Protein AF-A0AAE8HSK0-F1 (afdb_monomer_lite)

Sequence (130 aa):
MIAVRLNAAPEASVDQLAPTPEPRACLECGTLHTSANAEAEFCSDRCRMAFNNRRAKRGAELYDLFMALRHDRVTATRFKVWRLLNRLAAGFRAEDV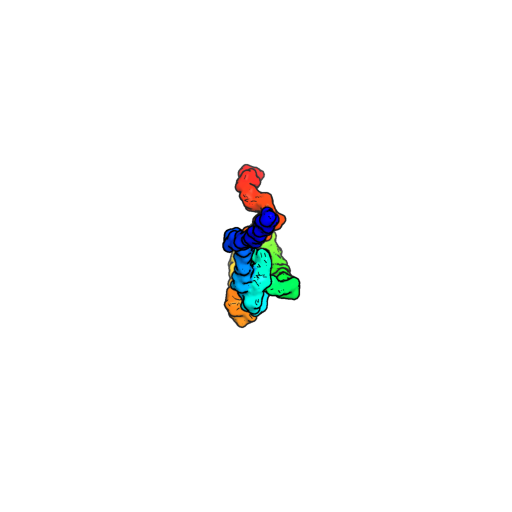AERAGRRSWRSPAAILARRPHLADERLIERGGR

Foldseek 3Di:
DDDDDDDDDDDDDPVPDDDFFDWDAALQAGDTDGDPPNPDNHRDPVSVVVLVVLCVVLVVVLVVLVCCVVPVVVVNVVVVSVVVNVVSVVVVQVCCVVPPVRRDSDDDVVVVCVVVVCVVDPVVVPPPDD

Radius of gyration: 25.62 Å; chains: 1; bounding box: 68×50×75 Å

pLDDT: mean 86.22, std 17.3, range [39.19, 98.38]

Organism: NCBI:txid418223

Secondary structure (DSSP, 8-state):
-----PPPPPPPPGGG-PPPPPPEE-TTT--EE--SSTT---SSHHHHHHHHHHHHHHHHHHHHHHHHHHH-HHHHHHTTHHHHHHHHHHHHHHHHHHHHTT---S--HHHHHTT-GGGG-GGGGGG---

Structure (mmCIF, N/CA/C/O backbone):
data_AF-A0AAE8HSK0-F1
#
_entry.id   AF-A0AAE8HSK0-F1
#
loop_
_atom_site.group_PDB
_atom_site.id
_atom_site.type_symbol
_atom_site.label_atom_id
_atom_site.label_alt_id
_atom_site.label_comp_id
_atom_site.label_asym_id
_atom_site.label_entity_id
_atom_site.label_seq_id
_atom_site.pdbx_PDB_ins_code
_atom_site.Cartn_x
_atom_site.Cartn_y
_atom_site.Cartn_z
_atom_site.occupancy
_atom_site.B_iso_or_equiv
_atom_site.auth_seq_id
_atom_site.auth_comp_id
_atom_site.auth_asym_id
_atom_site.auth_atom_id
_atom_site.pdbx_PDB_model_num
ATOM 1 N N . MET A 1 1 ? -49.764 36.537 51.300 1.00 39.19 1 MET A N 1
ATOM 2 C CA . MET A 1 1 ? -49.681 35.385 50.376 1.00 39.19 1 MET A CA 1
ATOM 3 C C . MET A 1 1 ? -48.467 35.593 49.483 1.00 39.19 1 MET A C 1
ATOM 5 O O . MET A 1 1 ? -48.461 36.562 48.739 1.00 39.19 1 MET A O 1
ATOM 9 N N . ILE A 1 2 ? -47.421 34.772 49.613 1.00 42.12 2 ILE A N 1
ATOM 10 C CA . ILE A 1 2 ? -46.202 34.861 48.790 1.00 42.12 2 ILE A CA 1
ATOM 11 C C . ILE A 1 2 ? -46.271 33.731 47.762 1.00 42.12 2 ILE A C 1
ATOM 13 O O . ILE A 1 2 ? -46.285 32.561 48.137 1.00 42.12 2 ILE A O 1
ATOM 17 N N . ALA A 1 3 ? -46.365 34.079 46.480 1.00 44.00 3 ALA A N 1
ATOM 18 C CA . ALA A 1 3 ? -46.350 33.112 45.391 1.00 44.00 3 ALA A CA 1
ATOM 19 C C . ALA A 1 3 ? -44.898 32.733 45.067 1.00 44.00 3 ALA A C 1
ATOM 21 O O . ALA A 1 3 ? -44.142 33.540 44.528 1.00 44.00 3 ALA A O 1
ATOM 22 N N . VAL A 1 4 ? -44.508 31.504 45.405 1.00 49.31 4 VAL A N 1
ATOM 23 C CA . VAL A 1 4 ? -43.223 30.920 45.005 1.00 49.31 4 VAL A CA 1
ATOM 24 C C . VAL A 1 4 ? -43.349 30.463 43.553 1.00 49.31 4 VAL A C 1
ATOM 26 O O . VAL A 1 4 ? -44.119 29.553 43.250 1.00 49.31 4 VAL A O 1
ATOM 29 N N . ARG A 1 5 ? -42.616 31.104 42.637 1.00 57.31 5 ARG A N 1
ATOM 30 C CA . ARG A 1 5 ? -42.471 30.617 41.259 1.00 57.31 5 ARG A CA 1
ATOM 31 C C . ARG A 1 5 ? -41.417 29.513 41.235 1.00 57.31 5 ARG A C 1
ATOM 33 O O . ARG A 1 5 ? -40.245 29.775 41.486 1.00 57.31 5 ARG A O 1
ATOM 40 N N . LEU A 1 6 ? -41.842 28.290 40.935 1.00 57.38 6 LEU A N 1
ATOM 41 C CA . LEU A 1 6 ? -40.951 27.182 40.601 1.00 57.38 6 LEU A CA 1
ATOM 42 C C . LEU A 1 6 ? -40.511 27.357 39.142 1.00 57.38 6 LEU A C 1
ATOM 44 O O . LEU A 1 6 ? -41.347 27.338 38.241 1.00 57.38 6 LEU A O 1
ATOM 48 N N . ASN A 1 7 ? -39.215 27.557 38.908 1.00 56.09 7 ASN A N 1
ATOM 49 C CA . ASN A 1 7 ? -38.661 27.541 37.556 1.00 56.09 7 ASN A CA 1
ATOM 50 C C . ASN A 1 7 ? -38.498 26.083 37.104 1.00 56.09 7 ASN A C 1
ATOM 52 O O . ASN A 1 7 ? -37.843 25.296 37.787 1.00 56.09 7 ASN A O 1
ATOM 56 N N . ALA A 1 8 ? -39.096 25.731 35.964 1.00 59.16 8 ALA A N 1
ATOM 57 C CA . ALA A 1 8 ? -38.890 24.444 35.307 1.00 59.16 8 ALA A CA 1
ATOM 58 C C . ALA A 1 8 ? -37.449 24.336 34.776 1.00 59.16 8 ALA A C 1
ATOM 60 O O . ALA A 1 8 ? -36.889 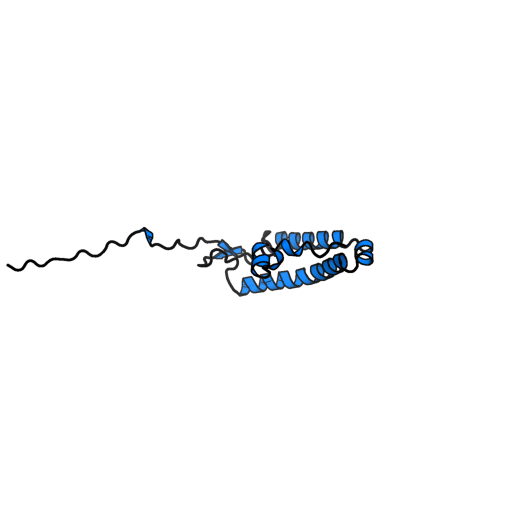25.315 34.276 1.00 59.16 8 ALA A O 1
ATOM 61 N N . ALA A 1 9 ? -36.847 23.151 34.903 1.00 59.06 9 ALA A N 1
ATOM 62 C CA . ALA A 1 9 ? -35.527 22.860 34.351 1.00 59.06 9 ALA A CA 1
ATOM 63 C C . ALA A 1 9 ? -35.570 22.894 32.809 1.00 59.06 9 ALA A C 1
ATOM 65 O O . ALA A 1 9 ? -36.570 22.464 32.232 1.00 59.06 9 ALA A O 1
ATOM 66 N N . PRO A 1 10 ? -34.517 23.384 32.129 1.00 56.22 10 PRO A N 1
ATOM 67 C CA . PRO A 1 10 ? -34.485 23.402 30.673 1.00 56.22 10 PRO A CA 1
ATOM 68 C C . PRO A 1 10 ? -34.421 21.969 30.126 1.00 56.22 10 PRO A C 1
ATOM 70 O O . PRO A 1 10 ? -33.520 21.202 30.468 1.00 56.22 10 PRO A O 1
ATOM 73 N N . GLU A 1 11 ? -35.382 21.617 29.273 1.00 53.34 11 GLU A N 1
ATOM 74 C CA . GLU A 1 11 ? -35.381 20.372 28.509 1.00 53.34 11 GLU A CA 1
ATOM 75 C C . GLU A 1 11 ? -34.211 20.398 27.513 1.00 53.34 11 GLU A C 1
ATOM 77 O O . GLU A 1 11 ? -34.109 21.289 26.668 1.00 53.34 11 GLU A O 1
ATOM 82 N N . ALA A 1 12 ? -33.285 19.447 27.641 1.00 53.75 12 ALA A N 1
ATOM 83 C CA . ALA A 1 12 ? -32.140 19.334 26.747 1.00 53.75 12 ALA A CA 1
ATOM 84 C C . ALA A 1 12 ? -32.618 18.970 25.330 1.00 53.75 12 ALA A C 1
ATOM 86 O O . ALA A 1 12 ? -33.229 17.921 25.124 1.00 53.75 12 ALA A O 1
ATOM 87 N N . SER A 1 13 ? -32.336 19.826 24.344 1.00 56.12 13 SER A N 1
ATOM 88 C CA . SER A 1 13 ? -32.677 19.573 22.944 1.00 56.12 13 SER A CA 1
ATOM 89 C C . SER A 1 13 ? -31.896 18.370 22.407 1.00 56.12 13 SER A C 1
ATOM 91 O O . SER A 1 13 ? -30.665 18.352 22.458 1.00 56.12 13 SER A O 1
ATOM 93 N N . VAL A 1 14 ? -32.610 17.406 21.823 1.00 57.81 14 VAL A N 1
ATOM 94 C CA . VAL A 1 14 ? -32.082 16.166 21.215 1.00 57.81 14 VAL A CA 1
ATOM 95 C C . VAL A 1 14 ? -31.059 16.426 20.086 1.00 57.81 14 VAL A C 1
ATOM 97 O O . VAL A 1 14 ? -30.301 15.537 19.715 1.00 57.81 14 VAL A O 1
ATOM 100 N N . ASP A 1 15 ? -30.981 17.666 19.599 1.00 56.50 15 ASP A N 1
ATOM 101 C CA . ASP A 1 15 ? -30.110 18.136 18.512 1.00 56.50 15 ASP A CA 1
ATOM 102 C C . ASP A 1 15 ? -28.615 18.280 18.887 1.00 56.50 15 ASP A C 1
ATOM 104 O O . ASP A 1 15 ? -27.791 18.653 18.056 1.00 56.50 15 ASP A O 1
ATOM 108 N N . GLN A 1 16 ? -28.237 17.999 20.142 1.00 58.31 16 GLN A N 1
ATOM 109 C CA . GLN A 1 16 ? -26.855 18.145 20.636 1.00 58.31 16 GLN A CA 1
ATOM 110 C C . GLN A 1 16 ? -26.109 16.821 20.866 1.00 58.31 16 GLN A C 1
ATOM 112 O O . GLN A 1 16 ? -24.970 16.837 21.343 1.00 58.31 16 GLN A O 1
ATOM 117 N N . LEU A 1 17 ? -26.695 15.66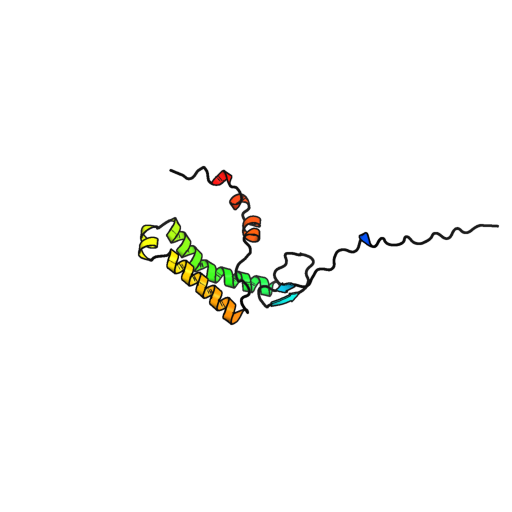4 20.537 1.00 60.16 17 LEU A N 1
ATOM 118 C CA . LEU A 1 17 ? -25.968 14.400 20.658 1.00 60.16 17 LEU A CA 1
ATOM 119 C C . LEU A 1 17 ? -24.970 14.265 19.502 1.00 60.16 17 LEU A C 1
ATOM 121 O O . LEU A 1 17 ? -25.344 13.967 18.368 1.00 60.16 17 LEU A O 1
ATOM 125 N N . ALA A 1 18 ? -23.685 14.475 19.794 1.00 67.56 18 ALA A N 1
ATOM 126 C CA . ALA A 1 18 ? -22.618 14.150 18.856 1.00 67.56 18 ALA A CA 1
ATOM 127 C C . ALA A 1 18 ? -22.789 12.694 18.371 1.00 67.56 18 ALA A C 1
ATOM 129 O O . ALA A 1 18 ? -23.016 11.807 19.203 1.00 67.56 18 ALA A O 1
ATOM 130 N N . PRO A 1 19 ? -22.697 12.427 17.054 1.00 72.06 19 PRO A N 1
ATOM 131 C CA . PRO A 1 19 ? -22.913 11.089 16.523 1.00 72.06 19 PRO A CA 1
ATOM 132 C C . PRO A 1 19 ? -21.932 10.108 17.167 1.00 72.06 19 PRO A C 1
ATOM 134 O O . PRO A 1 19 ? -20.725 10.360 17.234 1.00 72.06 19 PRO A O 1
ATOM 137 N N . THR A 1 20 ? -22.450 8.982 17.660 1.00 74.75 20 THR A N 1
ATOM 138 C CA . THR A 1 20 ? -21.607 7.928 18.225 1.00 74.75 20 THR A CA 1
ATOM 139 C C . THR A 1 20 ? -20.686 7.391 17.133 1.00 74.75 20 THR A C 1
ATOM 141 O O . THR A 1 20 ? -21.177 7.039 16.058 1.00 74.75 20 THR A O 1
ATOM 144 N N . PRO A 1 21 ? -19.367 7.305 17.369 1.00 83.56 21 PRO A N 1
ATOM 145 C CA . PRO A 1 21 ? -18.439 6.875 16.337 1.00 83.56 21 PRO A CA 1
ATOM 146 C C . PRO A 1 21 ? -18.726 5.429 15.924 1.00 83.56 21 PRO A C 1
ATOM 148 O O . PRO A 1 21 ? -18.651 4.514 16.745 1.00 83.56 21 PRO A O 1
ATOM 151 N N . GLU A 1 22 ? -19.011 5.227 14.637 1.00 87.62 22 GLU A N 1
ATOM 152 C CA . GLU A 1 22 ? -19.292 3.900 14.092 1.00 87.62 22 GLU A CA 1
ATOM 153 C C . GLU A 1 22 ? -18.058 2.978 14.178 1.00 87.62 22 GLU A C 1
ATOM 155 O O . GLU A 1 22 ? -16.926 3.432 13.916 1.00 87.62 22 GLU A O 1
ATOM 160 N N . PRO A 1 23 ? -18.246 1.686 14.529 1.00 91.69 23 PRO A N 1
ATOM 161 C CA . PRO A 1 23 ? -17.174 0.698 14.537 1.00 91.69 23 PRO A CA 1
ATOM 162 C C . PRO A 1 23 ? -16.592 0.478 13.139 1.00 91.69 23 PRO A C 1
ATOM 164 O O . PRO A 1 23 ? -17.320 0.370 12.157 1.00 91.69 23 PRO A O 1
ATOM 167 N N . ARG A 1 24 ? -15.268 0.327 13.051 1.00 93.00 24 ARG A N 1
ATOM 168 C CA . ARG A 1 24 ? -14.568 0.035 11.790 1.00 93.00 24 ARG A CA 1
ATOM 169 C C . ARG A 1 24 ? -13.446 -0.976 11.966 1.00 93.00 24 ARG A C 1
ATOM 171 O O . ARG A 1 24 ? -12.822 -1.065 13.025 1.00 93.00 24 ARG A O 1
ATOM 178 N N . ALA A 1 25 ? -13.168 -1.740 10.915 1.00 95.56 25 ALA A N 1
ATOM 179 C CA . ALA A 1 25 ? -12.112 -2.744 10.934 1.00 95.56 25 ALA A CA 1
ATOM 180 C C . ALA A 1 25 ? -10.726 -2.090 10.838 1.00 95.56 25 ALA A C 1
ATOM 182 O O . ALA A 1 25 ? -10.460 -1.285 9.947 1.00 95.56 25 ALA A O 1
ATOM 183 N N . CYS A 1 26 ? -9.821 -2.462 11.744 1.00 96.44 26 CYS A N 1
ATOM 184 C CA . CYS A 1 26 ? -8.422 -2.058 11.685 1.00 96.44 26 CYS A CA 1
ATOM 185 C C . CYS A 1 26 ? -7.768 -2.592 10.408 1.00 96.44 26 CYS A C 1
ATOM 187 O O . CYS A 1 26 ? -7.829 -3.786 10.110 1.00 96.44 26 CYS A O 1
ATOM 189 N N . LEU A 1 27 ? -7.069 -1.726 9.682 1.00 96.19 27 LEU A N 1
ATOM 190 C CA . LEU A 1 27 ? -6.474 -2.087 8.406 1.00 96.19 27 LEU A CA 1
ATOM 191 C C . LEU A 1 27 ? -5.319 -3.094 8.542 1.00 96.19 27 LEU A C 1
ATOM 193 O O . LEU A 1 27 ? -5.060 -3.867 7.620 1.00 96.19 27 LEU A O 1
ATOM 197 N N . GLU A 1 28 ? -4.636 -3.136 9.688 1.00 97.50 28 GLU A N 1
ATOM 198 C CA . GLU A 1 28 ? -3.576 -4.120 9.935 1.00 97.50 28 GLU A CA 1
ATOM 199 C C . GLU A 1 28 ? -4.153 -5.461 10.416 1.00 97.50 28 GLU A C 1
ATOM 201 O O . GLU A 1 28 ? -4.066 -6.463 9.697 1.00 97.50 28 GLU A O 1
ATOM 206 N N . CYS A 1 29 ? -4.777 -5.481 11.600 1.00 96.62 29 CYS A N 1
ATOM 207 C CA . CYS A 1 29 ? -5.204 -6.717 12.265 1.00 96.62 29 CYS A CA 1
ATOM 208 C C . CYS A 1 29 ? -6.636 -7.167 11.941 1.00 96.62 29 CYS A C 1
ATOM 210 O O . CYS A 1 29 ? -6.969 -8.320 12.184 1.00 96.62 29 CYS A O 1
ATOM 212 N N . GLY A 1 30 ? -7.486 -6.295 11.395 1.00 96.62 30 GLY A N 1
ATOM 213 C CA . GLY A 1 30 ? -8.891 -6.595 11.096 1.00 96.62 30 GLY A CA 1
ATOM 214 C C . GLY A 1 30 ? -9.863 -6.432 12.270 1.00 96.62 30 GLY A C 1
ATOM 215 O O . GLY A 1 30 ? -11.068 -6.447 12.047 1.00 96.62 30 GLY A O 1
ATOM 216 N N . THR A 1 31 ? -9.383 -6.232 13.501 1.00 96.56 31 THR A N 1
ATOM 217 C CA . THR A 1 31 ? -10.244 -6.055 14.683 1.00 96.56 31 THR A CA 1
ATOM 218 C C . THR A 1 31 ? -11.094 -4.788 14.575 1.00 96.56 31 THR A C 1
ATOM 220 O O . THR A 1 31 ? -10.595 -3.736 14.162 1.00 96.56 31 THR A O 1
ATOM 223 N N . LEU A 1 32 ? -12.368 -4.881 14.963 1.00 96.75 32 LEU A N 1
ATOM 224 C CA . LEU A 1 32 ? -13.255 -3.724 15.054 1.00 96.75 32 LEU A CA 1
ATOM 225 C C . LEU A 1 32 ? -12.800 -2.783 16.174 1.00 96.75 32 LEU A C 1
ATOM 227 O O . LEU A 1 32 ? -12.442 -3.223 17.264 1.00 96.75 32 LEU A O 1
ATOM 231 N N . HIS A 1 33 ? -12.815 -1.486 15.898 1.00 95.38 33 HIS A N 1
ATOM 232 C CA . HIS A 1 33 ? -12.511 -0.442 16.869 1.00 95.38 33 HIS A CA 1
ATOM 233 C C . HIS A 1 33 ? -13.347 0.804 16.594 1.00 95.38 33 HIS A C 1
ATOM 235 O O . HIS A 1 33 ? -13.811 1.018 15.472 1.00 95.38 33 HIS A O 1
ATOM 241 N N . THR A 1 34 ? -13.513 1.633 17.618 1.00 94.62 34 THR A N 1
ATOM 242 C CA . THR A 1 34 ? -14.143 2.950 17.524 1.00 94.62 34 THR A CA 1
ATOM 243 C C . THR A 1 34 ? -13.084 4.034 17.706 1.00 94.62 34 THR A C 1
ATOM 245 O O . THR A 1 34 ? -12.111 3.874 18.444 1.00 94.62 34 THR A O 1
ATOM 248 N N . SER A 1 35 ? -13.239 5.146 16.992 1.00 90.44 35 SER A N 1
ATOM 249 C CA . SER A 1 35 ? -12.398 6.330 17.157 1.00 90.44 35 SER A CA 1
ATOM 250 C C . SER A 1 35 ? -13.208 7.576 16.840 1.00 90.44 35 SER A C 1
ATOM 252 O O . SER A 1 35 ? -13.993 7.575 15.887 1.00 90.44 35 SER A O 1
ATOM 254 N N . ALA A 1 36 ? -12.972 8.637 17.616 1.00 89.06 36 ALA A N 1
ATOM 255 C CA . ALA A 1 36 ? -13.544 9.960 17.381 1.00 89.06 36 ALA A CA 1
ATOM 256 C C . ALA A 1 36 ? -13.116 10.551 16.026 1.00 89.06 36 ALA A C 1
ATOM 258 O O . ALA A 1 36 ? -13.840 11.346 15.440 1.00 89.06 36 ALA A O 1
ATOM 259 N N . ASN A 1 37 ? -11.958 10.141 15.497 1.00 87.06 37 ASN A N 1
ATOM 260 C CA . ASN A 1 37 ? -11.552 10.492 14.142 1.00 87.06 37 ASN A CA 1
ATOM 261 C C . ASN A 1 37 ? -12.195 9.514 13.153 1.00 87.06 37 ASN A C 1
ATOM 263 O O . ASN A 1 37 ? -11.817 8.344 13.146 1.00 87.06 37 ASN A O 1
ATOM 267 N N . ALA A 1 38 ? -13.123 9.976 12.313 1.00 84.00 38 ALA A N 1
ATOM 268 C CA . ALA A 1 38 ? -13.799 9.156 11.302 1.00 84.00 38 ALA A CA 1
ATOM 269 C C . ALA A 1 38 ? -12.823 8.467 10.325 1.00 84.00 38 ALA A C 1
ATOM 271 O O . ALA A 1 38 ? -13.048 7.327 9.930 1.00 84.00 38 ALA A O 1
ATOM 272 N N . GLU A 1 39 ? -11.682 9.098 10.042 1.00 84.44 39 GLU A N 1
ATOM 273 C CA . GLU A 1 39 ? -10.649 8.604 9.121 1.00 84.44 39 GLU A CA 1
ATOM 274 C C . GLU A 1 39 ? -9.638 7.651 9.789 1.00 84.44 39 GLU A C 1
ATOM 276 O O . GLU A 1 39 ? -8.610 7.302 9.201 1.00 84.44 39 GLU A O 1
ATOM 281 N N . ALA A 1 40 ? -9.860 7.245 11.046 1.00 90.75 40 ALA A N 1
ATOM 282 C CA . ALA A 1 40 ? -8.935 6.348 11.732 1.00 90.75 40 ALA A CA 1
ATOM 283 C C . ALA A 1 40 ? -8.907 4.958 11.070 1.00 90.75 40 ALA A C 1
ATOM 285 O O . ALA A 1 40 ? -9.895 4.231 11.064 1.00 90.75 40 ALA A O 1
ATOM 286 N N . GLU A 1 41 ? -7.742 4.566 10.554 1.00 94.69 41 GLU A N 1
ATOM 287 C CA . GLU A 1 41 ? -7.549 3.271 9.884 1.00 94.69 41 GLU A CA 1
ATOM 288 C C . GLU A 1 41 ? -7.030 2.165 10.825 1.00 94.69 41 GLU A C 1
ATOM 290 O O . GLU A 1 41 ? -6.976 0.998 10.435 1.00 94.69 41 GLU A O 1
ATOM 295 N N . PHE A 1 42 ? -6.594 2.502 12.044 1.00 96.62 42 PHE A N 1
ATOM 296 C CA . PHE A 1 42 ? -5.871 1.582 12.929 1.00 96.62 42 PHE A CA 1
ATOM 297 C C . PHE A 1 42 ? -6.377 1.655 14.366 1.00 96.62 42 PHE A C 1
ATOM 299 O O . PHE A 1 42 ? -6.492 2.739 14.929 1.00 96.62 42 PHE A O 1
ATOM 306 N N . CYS A 1 43 ? -6.543 0.490 14.996 1.00 96.44 43 CYS A N 1
ATOM 307 C CA . CYS A 1 43 ? -6.968 0.393 16.393 1.00 96.44 43 CYS A CA 1
ATOM 308 C C . CYS A 1 43 ? -5.885 0.793 17.407 1.00 96.44 43 CYS A C 1
ATOM 310 O O . CYS A 1 43 ? -6.187 0.984 18.579 1.00 96.44 43 CYS A O 1
ATOM 312 N N . SER A 1 44 ? -4.615 0.867 16.992 1.00 96.25 44 SER A N 1
ATOM 313 C CA . SER A 1 44 ? -3.497 1.226 17.866 1.00 96.25 44 SER A CA 1
ATOM 314 C C . SER A 1 44 ? -2.260 1.674 17.090 1.00 96.25 44 SER A C 1
ATOM 316 O O . SER A 1 44 ? -2.087 1.372 15.902 1.00 96.25 44 SER A O 1
ATOM 318 N N . ASP A 1 45 ? -1.347 2.332 17.801 1.00 97.44 45 ASP A N 1
ATOM 319 C CA . ASP A 1 45 ? -0.037 2.743 17.292 1.00 97.44 45 ASP A CA 1
ATOM 320 C C . ASP A 1 45 ? 0.790 1.558 16.795 1.00 97.44 45 ASP A C 1
ATOM 322 O O . ASP A 1 45 ? 1.406 1.634 15.731 1.00 97.44 45 ASP A O 1
ATOM 326 N N . ARG A 1 46 ? 0.716 0.421 17.494 1.00 98.19 46 ARG A N 1
ATOM 327 C CA . ARG A 1 46 ? 1.357 -0.831 17.075 1.00 98.19 46 ARG A CA 1
ATOM 328 C C . ARG A 1 46 ? 0.892 -1.266 15.683 1.00 98.19 46 ARG A C 1
ATOM 330 O O . ARG A 1 46 ? 1.726 -1.588 14.839 1.00 98.19 46 ARG A O 1
ATOM 337 N N . CYS A 1 47 ? -0.419 -1.256 15.428 1.00 97.94 47 CYS A N 1
ATOM 338 C CA . CYS A 1 47 ? -0.972 -1.617 14.119 1.00 97.94 47 CYS A CA 1
ATOM 339 C C . CYS A 1 47 ? -0.539 -0.628 13.031 1.00 97.94 47 CYS A C 1
ATOM 341 O O . CYS A 1 47 ? -0.114 -1.038 11.951 1.00 97.94 47 CYS A O 1
ATOM 343 N N . ARG A 1 48 ? -0.570 0.674 13.338 1.00 97.19 48 ARG A N 1
ATOM 344 C CA . ARG A 1 48 ? -0.108 1.727 12.423 1.00 97.19 48 ARG A CA 1
ATOM 345 C C . ARG A 1 48 ? 1.374 1.565 12.067 1.00 97.19 48 ARG A C 1
ATOM 347 O O . ARG A 1 48 ? 1.748 1.727 10.905 1.00 97.19 48 ARG A O 1
ATOM 354 N N . MET A 1 49 ? 2.223 1.246 13.044 1.00 98.12 49 MET A N 1
ATOM 355 C CA . MET A 1 49 ? 3.655 1.012 12.839 1.00 98.12 49 MET A CA 1
ATOM 356 C C . MET A 1 49 ? 3.920 -0.240 12.006 1.00 98.12 49 MET A C 1
ATOM 358 O O . MET A 1 49 ? 4.681 -0.164 11.045 1.00 98.12 49 MET A O 1
ATOM 362 N N . ALA A 1 50 ? 3.269 -1.365 12.318 1.00 98.12 50 ALA A N 1
ATOM 363 C CA . ALA A 1 50 ? 3.406 -2.601 11.546 1.00 98.12 50 ALA A CA 1
ATOM 364 C C . ALA A 1 50 ? 3.045 -2.384 10.066 1.00 98.12 50 ALA A C 1
ATOM 366 O O . ALA A 1 50 ? 3.834 -2.715 9.177 1.00 98.12 50 ALA A O 1
ATOM 367 N N . PHE A 1 51 ? 1.920 -1.711 9.810 1.00 97.69 51 PHE A N 1
ATOM 368 C CA . PHE A 1 51 ? 1.504 -1.318 8.468 1.00 97.69 51 PHE A CA 1
ATOM 369 C C . PHE A 1 51 ? 2.542 -0.426 7.769 1.00 97.69 51 PHE A C 1
ATOM 371 O O . PHE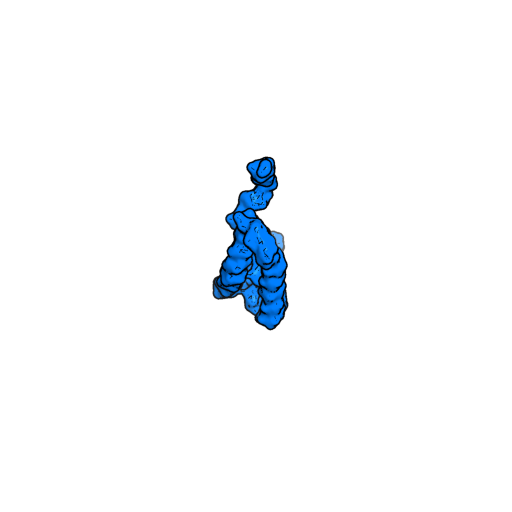 A 1 51 ? 2.929 -0.669 6.623 1.00 97.69 51 PHE A O 1
ATOM 378 N N . ASN A 1 52 ? 3.025 0.616 8.456 1.00 96.69 52 ASN A N 1
ATOM 379 C CA . ASN A 1 52 ? 4.013 1.537 7.894 1.00 96.69 52 ASN A CA 1
ATOM 380 C C . ASN A 1 52 ? 5.339 0.835 7.571 1.00 96.69 52 ASN A C 1
ATOM 382 O O . ASN A 1 52 ? 5.904 1.101 6.512 1.00 96.69 52 ASN A O 1
ATOM 386 N N . ASN A 1 53 ? 5.798 -0.079 8.427 1.00 97.38 53 ASN A N 1
ATOM 387 C CA . ASN A 1 53 ? 7.023 -0.851 8.225 1.00 97.38 53 ASN A CA 1
ATOM 388 C C . ASN A 1 53 ? 6.897 -1.806 7.035 1.00 97.38 53 ASN A C 1
ATOM 390 O O . ASN A 1 53 ? 7.807 -1.880 6.211 1.00 97.38 53 ASN A O 1
ATOM 394 N N . ARG A 1 54 ? 5.752 -2.489 6.895 1.00 96.81 54 ARG A N 1
ATOM 395 C CA . ARG A 1 54 ? 5.455 -3.327 5.721 1.00 96.81 54 ARG A CA 1
ATOM 396 C C . ARG A 1 54 ? 5.531 -2.506 4.437 1.00 96.81 54 ARG A C 1
ATOM 398 O O . ARG A 1 54 ? 6.207 -2.892 3.488 1.00 96.81 54 ARG A O 1
ATOM 405 N N . ARG A 1 55 ? 4.890 -1.336 4.433 1.00 96.31 55 ARG A N 1
ATOM 406 C CA . ARG A 1 55 ? 4.897 -0.419 3.289 1.00 96.31 55 ARG A CA 1
ATOM 407 C C . ARG A 1 55 ? 6.294 0.136 2.991 1.00 96.31 55 ARG A C 1
ATOM 409 O O . ARG A 1 55 ? 6.614 0.316 1.825 1.00 96.31 55 ARG A O 1
ATOM 416 N N . ALA A 1 56 ? 7.112 0.403 4.009 1.00 95.50 56 ALA A N 1
ATOM 417 C CA . ALA A 1 56 ? 8.486 0.869 3.827 1.00 95.50 56 ALA A CA 1
ATOM 418 C C . ALA A 1 56 ? 9.362 -0.202 3.160 1.00 95.50 56 ALA A C 1
ATOM 420 O O . ALA A 1 56 ? 10.027 0.098 2.176 1.00 95.50 56 ALA A O 1
ATOM 421 N N . LYS A 1 57 ? 9.287 -1.456 3.632 1.00 95.44 57 LYS A N 1
ATOM 422 C CA . LYS A 1 57 ? 10.018 -2.589 3.040 1.00 95.44 57 LYS A CA 1
ATOM 423 C C . LYS A 1 57 ? 9.626 -2.813 1.579 1.00 95.44 57 LYS A C 1
ATOM 425 O O . LYS A 1 57 ? 10.482 -2.792 0.707 1.00 95.44 57 LYS A O 1
ATOM 430 N N . ARG A 1 58 ? 8.321 -2.930 1.309 1.00 96.56 58 ARG A N 1
ATOM 431 C CA . ARG A 1 58 ? 7.779 -3.098 -0.052 1.00 96.56 58 ARG A CA 1
ATOM 432 C C . ARG A 1 58 ? 8.090 -1.902 -0.964 1.00 96.56 58 ARG A C 1
ATOM 434 O O . ARG A 1 58 ? 8.258 -2.051 -2.167 1.00 96.56 58 ARG A O 1
ATOM 441 N N . GLY A 1 59 ? 8.133 -0.700 -0.392 1.00 96.06 59 GLY A N 1
ATOM 442 C CA . GLY A 1 59 ? 8.348 0.543 -1.125 1.00 96.06 59 GLY A CA 1
ATOM 443 C C . GLY A 1 59 ? 9.781 0.756 -1.609 1.00 96.06 59 GLY A C 1
ATOM 444 O O . GLY A 1 59 ? 9.948 1.482 -2.581 1.00 96.06 59 GLY A O 1
ATOM 445 N N . ALA A 1 60 ? 10.783 0.140 -0.972 1.00 96.44 60 ALA A N 1
ATOM 446 C CA . ALA A 1 60 ? 12.186 0.308 -1.352 1.00 96.44 60 ALA A CA 1
ATOM 447 C C . ALA A 1 60 ? 12.441 -0.184 -2.787 1.00 96.44 60 ALA A C 1
ATOM 449 O O . ALA A 1 60 ? 12.858 0.586 -3.645 1.00 96.44 60 ALA A O 1
ATOM 450 N N . GLU A 1 61 ? 12.059 -1.427 -3.082 1.00 95.75 61 GLU A N 1
ATOM 451 C CA . GLU A 1 61 ? 12.231 -2.023 -4.414 1.00 95.75 61 GLU A CA 1
ATOM 452 C C . GLU A 1 61 ? 11.378 -1.318 -5.481 1.00 95.75 61 GLU A C 1
ATOM 454 O O . GLU A 1 61 ? 11.828 -1.087 -6.603 1.00 95.75 61 GLU A O 1
ATOM 459 N N . LEU A 1 62 ? 10.144 -0.925 -5.132 1.00 97.19 62 LEU A N 1
ATOM 460 C CA . LEU A 1 62 ? 9.281 -0.153 -6.030 1.00 97.19 62 LEU A CA 1
ATOM 461 C C . LEU A 1 62 ? 9.894 1.209 -6.374 1.00 97.19 62 LEU A C 1
ATOM 463 O O . LEU A 1 62 ? 9.782 1.647 -7.518 1.00 97.19 62 LEU A O 1
ATOM 467 N N . TYR A 1 63 ? 10.519 1.874 -5.400 1.00 97.25 63 TYR A N 1
ATOM 468 C CA . TYR A 1 63 ? 11.169 3.164 -5.601 1.00 97.25 63 TYR A CA 1
ATOM 469 C C . TYR A 1 63 ? 12.333 3.038 -6.581 1.00 97.25 63 TYR A C 1
ATOM 471 O O 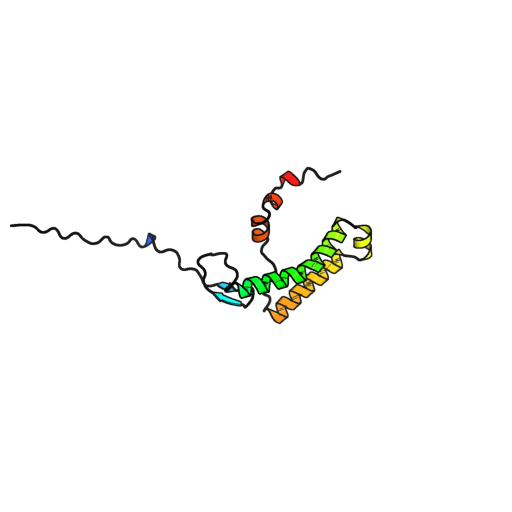. TYR A 1 63 ? 12.347 3.757 -7.577 1.00 97.25 63 TYR A O 1
ATOM 479 N N . ASP A 1 64 ? 13.238 2.081 -6.378 1.00 97.56 64 ASP A N 1
ATOM 480 C CA . ASP A 1 64 ? 14.406 1.900 -7.249 1.00 97.56 64 ASP A CA 1
ATOM 481 C C . ASP A 1 64 ? 13.997 1.589 -8.695 1.00 97.56 64 ASP A C 1
ATOM 483 O O . ASP A 1 64 ? 14.482 2.211 -9.645 1.00 97.56 64 ASP A O 1
ATOM 487 N N . LEU A 1 65 ? 13.026 0.688 -8.876 1.00 97.69 65 LEU A N 1
ATOM 488 C CA . LEU A 1 65 ? 12.477 0.364 -10.193 1.00 97.69 65 LEU A CA 1
ATOM 489 C C . LEU A 1 65 ? 11.777 1.572 -10.839 1.00 97.69 65 LEU A C 1
ATOM 491 O O . LEU A 1 65 ? 11.934 1.819 -12.038 1.00 97.69 65 LEU A O 1
ATOM 495 N N . PHE A 1 66 ? 11.014 2.352 -10.072 1.00 97.88 66 PHE A N 1
ATOM 496 C CA . PHE A 1 66 ? 10.343 3.541 -10.597 1.00 97.88 66 PHE A CA 1
ATOM 497 C C . PHE A 1 66 ? 11.338 4.647 -10.977 1.00 97.88 66 PHE A C 1
ATOM 499 O O . PHE A 1 66 ? 11.186 5.289 -12.019 1.00 97.88 66 PHE A O 1
ATOM 506 N N . MET A 1 67 ? 12.398 4.830 -10.189 1.00 98.25 67 MET A N 1
ATOM 507 C CA . MET A 1 67 ? 13.465 5.779 -10.497 1.00 98.25 67 MET A CA 1
ATOM 508 C C . MET A 1 67 ? 14.238 5.362 -11.749 1.00 98.25 67 MET A C 1
ATOM 510 O O . MET A 1 67 ? 14.483 6.207 -12.611 1.00 98.25 67 MET A O 1
ATOM 514 N N . ALA A 1 68 ? 14.523 4.066 -11.920 1.00 97.81 68 ALA A N 1
ATOM 515 C CA . ALA A 1 68 ? 15.097 3.547 -13.159 1.00 97.81 68 ALA A CA 1
ATOM 516 C C . ALA A 1 68 ? 14.188 3.836 -14.366 1.00 97.81 68 ALA A C 1
ATOM 518 O O . ALA A 1 68 ? 14.660 4.331 -15.384 1.00 97.81 68 ALA A O 1
ATOM 519 N N . LEU A 1 69 ? 12.869 3.626 -14.256 1.00 96.75 69 LEU A N 1
ATOM 520 C CA . LEU A 1 69 ? 11.932 3.980 -15.333 1.00 96.75 69 LEU A CA 1
ATOM 521 C C . LEU A 1 69 ? 11.987 5.456 -15.720 1.00 96.75 69 LEU A C 1
ATOM 523 O O . LEU A 1 69 ? 11.880 5.781 -16.905 1.00 96.75 69 LEU A O 1
ATOM 527 N N . ARG A 1 70 ? 12.106 6.348 -14.732 1.00 97.19 70 ARG A N 1
ATOM 528 C CA . ARG A 1 70 ? 12.037 7.789 -14.974 1.00 97.19 70 ARG A CA 1
ATOM 529 C C . ARG A 1 70 ? 13.352 8.375 -15.482 1.00 97.19 70 ARG A C 1
ATOM 531 O O . ARG A 1 70 ? 13.295 9.318 -16.275 1.00 97.19 70 ARG A O 1
ATOM 538 N N . HIS A 1 71 ? 14.484 7.831 -15.036 1.00 97.81 71 HIS A N 1
ATOM 539 C CA . HIS A 1 71 ? 15.803 8.448 -15.200 1.00 97.81 71 HIS A CA 1
ATOM 540 C C . HIS A 1 71 ? 16.837 7.580 -15.931 1.00 97.81 71 HIS A C 1
ATOM 542 O O . HIS A 1 71 ? 17.823 8.123 -16.415 1.00 97.81 71 HIS A O 1
ATOM 548 N N . ASP A 1 72 ? 16.606 6.276 -16.089 1.00 96.75 72 ASP A N 1
ATOM 549 C CA . ASP A 1 72 ? 17.465 5.367 -16.857 1.00 96.75 72 ASP A CA 1
ATOM 550 C C . ASP A 1 72 ? 16.620 4.503 -17.805 1.00 96.75 72 ASP A C 1
ATOM 552 O O . ASP A 1 72 ? 16.409 3.297 -17.635 1.00 96.75 72 ASP A O 1
ATOM 556 N N . ARG A 1 73 ? 16.091 5.158 -18.841 1.00 94.75 73 ARG A N 1
ATOM 557 C CA . ARG A 1 73 ? 15.151 4.533 -19.778 1.00 94.75 73 ARG A CA 1
ATOM 558 C C . ARG A 1 73 ? 15.771 3.374 -20.562 1.00 94.75 73 ARG A C 1
ATOM 560 O O . ARG A 1 73 ? 15.050 2.434 -20.909 1.00 94.75 73 ARG A O 1
ATOM 567 N N . VAL A 1 74 ? 17.075 3.429 -20.844 1.00 97.81 74 VAL A N 1
ATOM 568 C CA . VAL A 1 74 ? 17.794 2.375 -21.577 1.00 97.81 74 VAL A CA 1
ATOM 569 C C . VAL A 1 74 ? 17.823 1.102 -20.738 1.00 97.81 74 VAL A C 1
ATOM 571 O O . VAL A 1 74 ? 17.333 0.059 -21.188 1.00 97.81 74 VAL A O 1
ATOM 574 N N . THR A 1 75 ? 18.293 1.193 -19.492 1.00 96.75 75 THR A N 1
ATOM 575 C CA . THR A 1 75 ? 18.290 0.064 -18.555 1.00 96.75 75 THR A CA 1
ATOM 576 C C . THR A 1 75 ? 16.868 -0.408 -18.282 1.00 96.75 75 THR A C 1
ATOM 578 O O . THR A 1 75 ? 16.579 -1.602 -18.383 1.00 96.75 75 THR A O 1
ATOM 581 N N . ALA A 1 76 ? 15.937 0.513 -18.027 1.00 97.62 76 ALA A N 1
ATOM 582 C CA . ALA A 1 76 ? 14.567 0.148 -17.701 1.00 97.62 76 ALA A CA 1
ATOM 583 C C . ALA A 1 76 ? 13.863 -0.615 -18.835 1.00 97.62 76 ALA A C 1
ATOM 585 O O . ALA A 1 76 ? 13.096 -1.550 -18.583 1.00 97.62 76 ALA A O 1
ATOM 586 N N . THR A 1 77 ? 14.164 -0.264 -20.089 1.00 97.69 77 THR A N 1
ATOM 587 C CA . THR A 1 77 ? 13.660 -0.976 -21.270 1.00 97.69 77 THR A CA 1
ATOM 588 C C . THR A 1 77 ? 14.294 -2.359 -21.390 1.00 97.69 77 THR A C 1
ATOM 590 O O . THR A 1 77 ? 13.568 -3.346 -21.536 1.00 97.69 77 THR A O 1
ATOM 593 N N . ARG A 1 78 ? 15.624 -2.457 -21.250 1.00 98.25 78 ARG A N 1
ATOM 594 C CA . ARG A 1 78 ? 16.364 -3.730 -21.300 1.00 98.25 78 ARG A CA 1
ATOM 595 C C . ARG A 1 78 ? 15.836 -4.742 -20.281 1.00 98.25 78 ARG A C 1
ATOM 597 O O . ARG A 1 78 ? 15.611 -5.900 -20.628 1.00 98.25 78 ARG A O 1
ATOM 604 N N . PHE A 1 79 ? 15.585 -4.298 -19.052 1.00 98.12 79 PHE A N 1
ATOM 605 C CA . PHE A 1 79 ? 15.081 -5.145 -17.966 1.00 98.12 79 PHE A CA 1
ATOM 606 C C . PHE A 1 79 ? 13.555 -5.269 -17.922 1.00 98.12 79 PHE A C 1
ATOM 608 O O . PHE A 1 79 ? 13.022 -5.997 -17.086 1.00 98.12 79 PHE A O 1
ATOM 615 N N . LYS A 1 80 ? 12.828 -4.602 -18.830 1.00 98.06 80 LYS A N 1
ATOM 616 C CA . LYS A 1 80 ? 11.357 -4.596 -18.865 1.00 98.06 80 LYS A CA 1
ATOM 617 C C . LYS A 1 80 ? 10.766 -4.193 -17.507 1.00 98.06 80 LYS A C 1
ATOM 619 O O . LYS A 1 80 ? 9.835 -4.838 -17.023 1.00 98.06 80 LYS A O 1
ATOM 624 N N . VAL A 1 81 ? 11.288 -3.124 -16.904 1.00 98.19 81 VAL A N 1
ATOM 625 C CA . VAL A 1 81 ? 10.995 -2.730 -15.513 1.00 98.19 81 VAL A CA 1
ATOM 626 C C . VAL A 1 81 ? 9.502 -2.553 -15.235 1.00 98.19 81 VAL A C 1
ATOM 628 O O . VAL A 1 81 ? 9.033 -2.970 -14.182 1.00 98.19 81 VAL A O 1
ATOM 631 N N . TRP A 1 82 ? 8.714 -2.063 -16.195 1.00 97.31 82 TRP A N 1
ATOM 632 C CA . TRP A 1 82 ? 7.250 -2.034 -16.070 1.00 97.31 82 TRP A CA 1
ATOM 633 C C . TRP A 1 82 ? 6.639 -3.403 -15.731 1.00 97.31 82 TRP A C 1
ATOM 635 O O . TRP A 1 82 ? 5.739 -3.499 -14.900 1.00 97.31 82 TRP A O 1
ATOM 645 N N . ARG A 1 83 ? 7.133 -4.488 -16.344 1.00 98.25 83 ARG A N 1
ATOM 646 C CA . ARG A 1 83 ? 6.675 -5.853 -16.035 1.00 98.25 83 ARG A CA 1
ATOM 647 C C . ARG A 1 83 ? 7.130 -6.294 -14.646 1.00 98.25 83 ARG A C 1
ATOM 649 O O . ARG A 1 83 ? 6.379 -6.998 -13.980 1.00 98.25 83 ARG A O 1
ATOM 656 N N . LEU A 1 84 ? 8.328 -5.890 -14.220 1.00 98.25 84 LEU A N 1
ATOM 657 C CA . LEU A 1 84 ? 8.850 -6.195 -12.886 1.00 98.25 84 LEU A CA 1
ATOM 658 C C . LEU A 1 84 ? 8.017 -5.508 -11.798 1.00 98.25 84 LEU A C 1
ATOM 660 O O . LEU A 1 84 ? 7.556 -6.191 -10.891 1.00 98.25 84 LEU A O 1
ATOM 664 N N . LEU A 1 85 ? 7.723 -4.211 -11.946 1.00 98.00 85 LEU A N 1
ATOM 665 C CA . LEU A 1 85 ? 6.850 -3.463 -11.033 1.00 98.00 85 LEU A 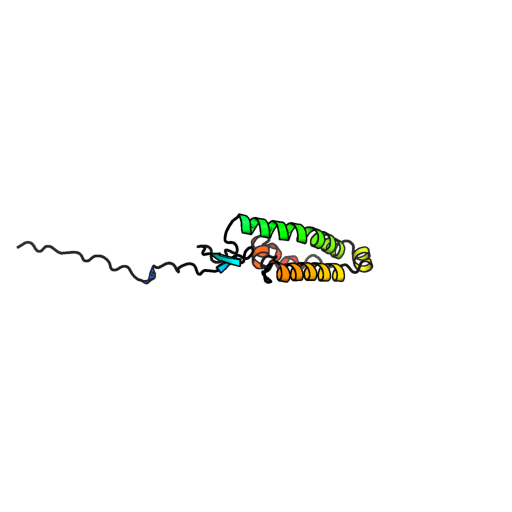CA 1
ATOM 666 C C . LEU A 1 85 ? 5.475 -4.119 -10.883 1.00 98.00 85 LEU A C 1
ATOM 668 O O . LEU A 1 85 ? 5.012 -4.336 -9.766 1.00 98.00 85 LEU A O 1
ATOM 672 N N . ASN A 1 86 ? 4.837 -4.474 -12.002 1.00 98.19 86 ASN A N 1
ATOM 673 C CA . ASN A 1 86 ? 3.517 -5.106 -11.975 1.00 98.19 86 ASN A CA 1
ATOM 674 C C . ASN A 1 86 ? 3.544 -6.479 -11.292 1.00 98.19 86 ASN A C 1
ATOM 676 O O . ASN A 1 86 ? 2.650 -6.792 -10.509 1.00 98.19 86 ASN A O 1
ATOM 680 N N . ARG A 1 87 ? 4.577 -7.292 -11.549 1.00 98.25 87 ARG A N 1
ATOM 681 C CA . ARG A 1 87 ? 4.751 -8.591 -10.880 1.00 98.25 87 ARG A CA 1
ATOM 682 C C . ARG A 1 87 ? 4.985 -8.430 -9.385 1.00 98.25 87 ARG A C 1
ATOM 684 O O . ARG A 1 87 ? 4.394 -9.170 -8.607 1.00 98.25 87 ARG A O 1
ATOM 691 N N . LEU A 1 88 ? 5.796 -7.452 -8.994 1.00 97.69 88 LEU A N 1
ATOM 692 C CA . LEU A 1 88 ? 6.083 -7.171 -7.595 1.00 97.69 88 LEU A CA 1
ATOM 693 C C . LEU A 1 88 ? 4.816 -6.725 -6.849 1.00 97.69 88 LEU A C 1
ATOM 695 O O . LEU A 1 88 ? 4.469 -7.289 -5.815 1.00 97.69 88 LEU A O 1
ATOM 699 N N . ALA A 1 89 ? 4.055 -5.789 -7.426 1.00 97.31 89 ALA A N 1
ATOM 700 C CA . ALA A 1 89 ? 2.778 -5.350 -6.868 1.00 97.31 89 ALA A CA 1
ATOM 701 C C . ALA A 1 89 ? 1.751 -6.495 -6.769 1.00 97.31 89 ALA A C 1
ATOM 703 O O . ALA A 1 89 ? 1.044 -6.604 -5.765 1.00 97.31 89 ALA A O 1
ATOM 704 N N . ALA A 1 90 ? 1.690 -7.372 -7.778 1.00 98.06 90 ALA A N 1
ATOM 705 C CA . ALA A 1 90 ? 0.841 -8.560 -7.747 1.00 98.06 90 ALA A CA 1
ATOM 706 C C . ALA A 1 90 ? 1.260 -9.541 -6.637 1.00 98.06 90 ALA A C 1
ATOM 708 O O . ALA A 1 90 ? 0.394 -10.048 -5.925 1.00 98.06 90 ALA A O 1
ATOM 709 N N . GLY A 1 91 ? 2.566 -9.751 -6.439 1.00 98.12 91 GLY A N 1
ATOM 710 C CA . GLY A 1 91 ? 3.109 -10.557 -5.341 1.00 98.12 91 GLY A CA 1
ATOM 711 C C . GLY A 1 91 ? 2.693 -10.019 -3.972 1.00 98.12 91 GLY A C 1
ATOM 712 O O . GLY A 1 91 ? 2.091 -10.741 -3.182 1.00 98.12 91 GLY A O 1
ATOM 713 N N . PHE A 1 92 ? 2.873 -8.717 -3.734 1.00 97.44 92 PHE A N 1
ATOM 714 C CA . PHE A 1 92 ? 2.437 -8.081 -2.485 1.00 97.44 92 PHE A CA 1
ATOM 715 C C . PHE A 1 92 ? 0.931 -8.207 -2.244 1.00 97.44 92 PHE A C 1
ATOM 717 O O . PHE A 1 92 ? 0.493 -8.376 -1.103 1.00 97.44 92 PHE A O 1
ATOM 724 N N . ARG A 1 93 ? 0.121 -8.138 -3.308 1.00 97.56 93 ARG A N 1
ATOM 725 C CA . ARG A 1 93 ? -1.323 -8.352 -3.201 1.00 97.56 93 ARG A CA 1
ATOM 726 C C . ARG A 1 93 ? -1.656 -9.803 -2.856 1.00 97.56 93 ARG A C 1
ATOM 728 O O . ARG A 1 93 ? -2.559 -10.019 -2.051 1.00 97.56 93 ARG A O 1
ATOM 735 N N . ALA A 1 94 ? -0.952 -10.772 -3.436 1.00 98.38 94 ALA A N 1
ATOM 736 C CA . ALA A 1 94 ? -1.126 -12.186 -3.117 1.00 98.38 94 ALA A CA 1
ATOM 737 C C . ALA A 1 94 ? -0.773 -12.478 -1.648 1.00 98.38 94 ALA A C 1
ATOM 739 O O . ALA A 1 94 ? -1.555 -13.129 -0.960 1.00 98.38 94 ALA A O 1
ATOM 740 N N . GLU A 1 95 ? 0.326 -11.910 -1.141 1.00 97.19 95 GLU A N 1
ATOM 741 C CA . GLU A 1 95 ? 0.690 -11.969 0.284 1.00 97.19 95 GLU A CA 1
ATOM 742 C C . GLU A 1 95 ? -0.416 -11.386 1.176 1.00 97.19 95 GLU A C 1
ATOM 744 O O . GLU A 1 95 ? -0.816 -11.999 2.160 1.00 97.19 95 GLU A O 1
ATOM 749 N N . ASP A 1 96 ? -0.969 -10.218 0.825 1.00 97.69 96 ASP A N 1
ATOM 750 C CA . ASP A 1 96 ? -2.069 -9.621 1.594 1.00 97.69 96 ASP A CA 1
ATOM 751 C C . ASP A 1 96 ? -3.331 -10.498 1.593 1.00 97.69 96 ASP A C 1
ATOM 753 O O . ASP A 1 96 ? -4.056 -10.546 2.589 1.00 97.69 96 ASP A O 1
ATOM 757 N N . VAL A 1 97 ? -3.627 -11.184 0.487 1.00 97.94 97 VAL A N 1
ATOM 758 C CA . VAL A 1 97 ? -4.745 -12.135 0.419 1.00 97.94 97 VAL A CA 1
ATOM 759 C C . VAL A 1 97 ? -4.488 -13.325 1.340 1.00 97.94 97 VAL A C 1
ATOM 761 O O . VAL A 1 97 ? -5.356 -13.640 2.152 1.00 97.94 97 VAL A O 1
ATOM 764 N N . ALA A 1 98 ? -3.299 -13.922 1.261 1.00 97.81 98 ALA A N 1
ATOM 765 C CA . ALA A 1 98 ? -2.932 -15.106 2.029 1.00 97.81 98 ALA A CA 1
ATOM 766 C C . ALA A 1 98 ? -2.835 -14.836 3.541 1.00 97.81 98 ALA A C 1
ATOM 768 O O . ALA A 1 98 ? -3.364 -15.598 4.344 1.00 97.81 98 ALA A O 1
ATOM 769 N N . GLU A 1 99 ? -2.191 -13.740 3.940 1.00 96.06 99 GLU A N 1
ATOM 770 C CA . GLU A 1 99 ? -1.844 -13.481 5.344 1.00 96.06 99 GLU A CA 1
ATOM 771 C C . GLU A 1 99 ? -2.814 -12.521 6.042 1.00 96.06 99 GLU A C 1
ATOM 773 O O . GLU A 1 99 ? -2.878 -12.461 7.271 1.00 96.06 99 GLU A O 1
ATOM 778 N N . ARG A 1 100 ? -3.537 -11.695 5.273 1.00 95.62 100 ARG A N 1
ATOM 779 C CA . ARG A 1 100 ? -4.287 -10.542 5.803 1.00 95.62 100 ARG A CA 1
ATOM 780 C C . ARG A 1 100 ? -5.724 -10.478 5.303 1.00 95.62 100 ARG A C 1
ATOM 782 O O . ARG A 1 100 ? -6.321 -9.402 5.332 1.00 95.62 100 ARG A O 1
ATOM 789 N N . ALA A 1 101 ? -6.289 -11.602 4.859 1.00 95.69 101 ALA A N 1
ATOM 790 C CA . ALA A 1 101 ? -7.658 -11.686 4.340 1.00 95.69 101 ALA A CA 1
ATOM 791 C C . ALA A 1 101 ? -7.961 -10.610 3.273 1.00 95.69 101 ALA A C 1
ATOM 793 O O . ALA A 1 101 ? -9.048 -10.039 3.222 1.00 95.69 101 ALA A O 1
ATOM 794 N N . GLY A 1 102 ? -6.959 -10.254 2.466 1.00 95.31 102 GLY A N 1
ATOM 795 C CA . GLY A 1 102 ? -7.090 -9.272 1.394 1.00 95.31 102 GLY A CA 1
ATOM 796 C C . GLY A 1 102 ? -7.166 -7.812 1.849 1.00 95.31 102 GLY A C 1
ATOM 797 O O . GLY A 1 102 ? -7.441 -6.944 1.012 1.00 95.31 102 GLY A O 1
ATOM 798 N N . ARG A 1 103 ? -6.898 -7.492 3.124 1.00 96.44 103 ARG A N 1
ATOM 799 C CA . ARG A 1 103 ? -6.803 -6.099 3.600 1.00 96.44 103 ARG A CA 1
ATOM 800 C C . ARG A 1 103 ? -5.685 -5.359 2.863 1.00 96.44 103 ARG A C 1
ATOM 802 O O . ARG A 1 103 ? -4.578 -5.876 2.726 1.00 96.44 103 ARG A O 1
ATOM 809 N N . ARG A 1 104 ? -5.946 -4.128 2.406 1.00 94.88 104 ARG A N 1
ATOM 810 C CA . ARG A 1 104 ? -4.939 -3.337 1.670 1.00 94.88 104 ARG A CA 1
ATOM 811 C C . ARG A 1 104 ? -3.677 -3.100 2.515 1.00 94.88 104 ARG A C 1
ATOM 813 O O . ARG A 1 104 ? -3.754 -2.935 3.733 1.00 94.88 104 ARG A O 1
ATOM 820 N N . SER A 1 105 ? -2.506 -3.062 1.881 1.00 95.06 105 SER A N 1
ATOM 821 C CA . SER A 1 105 ? -1.226 -2.670 2.510 1.00 95.06 105 SER A CA 1
ATOM 822 C C . SER A 1 105 ? -0.718 -1.293 2.071 1.00 95.06 105 SER A C 1
ATOM 824 O O . SER A 1 105 ? 0.452 -0.960 2.265 1.00 95.06 105 SER A O 1
ATOM 826 N N . TRP A 1 106 ? -1.557 -0.510 1.399 1.00 95.06 106 TRP A N 1
ATOM 827 C CA . TRP A 1 106 ? -1.226 0.814 0.884 1.00 95.06 106 TRP A CA 1
ATOM 828 C C . TRP A 1 106 ? -2.213 1.849 1.414 1.00 95.06 106 TRP A C 1
ATOM 830 O O . TRP A 1 106 ? -3.305 1.519 1.878 1.00 95.06 106 TRP A O 1
ATOM 840 N N . ARG A 1 107 ? -1.793 3.113 1.391 1.00 92.44 107 ARG A N 1
ATOM 841 C CA . ARG A 1 107 ? -2.631 4.235 1.820 1.00 92.44 107 ARG A CA 1
ATOM 842 C C . ARG A 1 107 ? -3.542 4.679 0.684 1.00 92.44 107 ARG A C 1
ATOM 844 O O . ARG A 1 107 ? -3.222 4.458 -0.483 1.00 92.44 107 ARG A O 1
ATOM 851 N N . SER A 1 108 ? -4.638 5.345 1.032 1.00 90.44 108 SER A N 1
ATOM 852 C CA . SER A 1 108 ? -5.441 6.055 0.041 1.00 90.44 108 SER A CA 1
ATOM 853 C C . SER A 1 108 ? -4.611 7.156 -0.646 1.00 90.44 108 SER A C 1
ATOM 855 O O . SER A 1 108 ? -3.716 7.738 -0.016 1.00 90.44 108 SER A O 1
ATOM 857 N N . PRO A 1 109 ? -4.909 7.490 -1.914 1.00 90.94 109 PRO A N 1
ATOM 858 C CA . PRO A 1 109 ? -4.320 8.653 -2.575 1.00 90.94 109 PRO A CA 1
ATOM 859 C C . PRO A 1 109 ? -4.557 9.960 -1.804 1.00 90.94 109 PRO A C 1
ATOM 861 O O . PRO A 1 109 ? -3.639 10.768 -1.688 1.00 90.94 109 PRO A O 1
ATOM 864 N N . ALA A 1 110 ? -5.728 10.127 -1.177 1.00 89.88 110 ALA A N 1
ATOM 865 C CA . ALA A 1 110 ? -6.046 11.293 -0.348 1.00 89.88 110 ALA A CA 1
ATOM 866 C C . ALA A 1 110 ? -5.018 11.516 0.778 1.00 89.88 110 ALA A C 1
ATOM 868 O O . ALA A 1 110 ? -4.543 12.630 0.977 1.00 89.88 110 ALA A O 1
ATOM 869 N N . ALA A 1 111 ? -4.567 10.449 1.450 1.00 89.62 111 ALA A N 1
ATOM 870 C CA . ALA A 1 111 ? -3.528 10.546 2.478 1.00 89.62 111 ALA A CA 1
ATOM 871 C C . ALA A 1 111 ? -2.137 10.921 1.920 1.00 89.62 111 ALA A C 1
ATOM 873 O O . ALA A 1 111 ? -1.245 11.341 2.665 1.00 89.62 111 ALA A O 1
ATOM 874 N N . ILE A 1 112 ? -1.894 10.725 0.621 1.00 91.12 112 ILE A N 1
ATOM 875 C CA . ILE A 1 112 ? -0.677 11.195 -0.052 1.00 91.12 112 ILE A CA 1
ATOM 876 C C . ILE A 1 112 ? -0.816 12.684 -0.364 1.00 91.12 112 ILE A C 1
ATOM 878 O O . ILE A 1 112 ? 0.071 13.443 0.019 1.00 91.12 112 ILE A O 1
ATOM 882 N N . LEU A 1 113 ? -1.937 13.097 -0.960 1.00 92.31 113 LEU A N 1
ATOM 883 C CA . LEU A 1 113 ? -2.213 14.496 -1.296 1.00 92.31 113 LEU A CA 1
ATOM 884 C C . LEU A 1 113 ? -2.228 15.391 -0.053 1.00 92.31 113 LEU A C 1
ATOM 886 O O . LEU A 1 113 ? -1.587 16.433 -0.052 1.00 92.31 113 LEU A O 1
ATOM 890 N N . ALA A 1 114 ? -2.821 14.935 1.053 1.00 90.12 114 ALA A N 1
ATOM 891 C CA . ALA A 1 114 ? -2.794 15.664 2.322 1.00 90.12 114 ALA A CA 1
ATOM 892 C C . ALA A 1 114 ? -1.363 15.934 2.836 1.00 90.12 114 ALA A C 1
ATOM 894 O O . ALA A 1 114 ? -1.102 16.963 3.449 1.00 90.12 114 ALA A O 1
ATOM 895 N N . ARG A 1 115 ? -0.409 15.026 2.573 1.00 91.56 115 ARG A N 1
ATOM 896 C CA . ARG A 1 115 ? 1.006 15.186 2.968 1.00 91.56 115 ARG A CA 1
ATOM 897 C C . ARG A 1 115 ? 1.854 15.905 1.926 1.00 91.56 115 ARG A C 1
ATOM 899 O O . ARG A 1 115 ? 2.927 16.405 2.254 1.00 91.56 115 ARG A O 1
ATOM 906 N N . ARG A 1 116 ? 1.429 15.896 0.664 1.00 92.00 116 ARG A N 1
ATOM 907 C CA . ARG A 1 116 ? 2.125 16.510 -0.471 1.00 92.00 116 ARG A CA 1
ATOM 908 C C . ARG A 1 116 ? 1.117 17.309 -1.310 1.00 92.00 116 ARG A C 1
ATOM 910 O O . ARG A 1 116 ? 0.831 16.904 -2.435 1.00 92.00 116 ARG A O 1
ATOM 917 N N . PRO A 1 117 ? 0.590 18.435 -0.790 1.00 92.06 117 PRO A N 1
ATOM 918 C CA . PRO A 1 117 ? -0.515 19.143 -1.442 1.00 92.06 117 PRO A CA 1
ATOM 919 C C . PRO A 1 117 ? -0.186 19.635 -2.854 1.00 92.06 117 PRO A C 1
ATOM 921 O O . PRO A 1 117 ? -1.044 19.612 -3.725 1.00 92.06 117 PRO A O 1
ATOM 924 N N . HIS A 1 118 ? 1.077 19.989 -3.111 1.00 88.69 118 HIS A N 1
ATOM 925 C CA . HIS A 1 118 ? 1.547 20.430 -4.430 1.00 88.69 118 HIS A CA 1
ATOM 926 C C . HIS A 1 118 ? 1.377 19.383 -5.544 1.00 88.69 118 HIS A C 1
ATOM 928 O O . HIS A 1 118 ? 1.417 19.745 -6.711 1.00 88.69 118 HIS A O 1
ATOM 934 N N . LEU A 1 119 ? 1.188 18.096 -5.222 1.00 88.50 119 LEU A N 1
ATOM 935 C CA . LEU A 1 119 ? 0.910 17.071 -6.236 1.00 88.50 119 LEU A CA 1
ATOM 936 C C . LEU A 1 119 ? -0.500 17.186 -6.833 1.00 88.50 119 LEU A C 1
ATOM 938 O O . LEU A 1 119 ? -0.747 16.608 -7.885 1.00 88.50 119 LEU A O 1
ATOM 942 N N . ALA A 1 120 ? -1.416 17.891 -6.163 1.00 85.00 120 ALA A N 1
ATOM 943 C CA . ALA A 1 120 ? -2.755 18.175 -6.674 1.00 85.00 120 ALA A CA 1
ATOM 944 C C . ALA A 1 120 ? -2.803 19.440 -7.551 1.00 85.00 120 ALA A C 1
ATOM 946 O O . ALA A 1 120 ? -3.854 19.749 -8.104 1.00 85.00 120 ALA A O 1
ATOM 947 N N . ASP A 1 121 ? -1.701 20.192 -7.652 1.00 83.94 121 ASP A N 1
ATOM 948 C CA . ASP A 1 121 ? -1.658 21.430 -8.426 1.00 83.94 121 ASP A CA 1
ATOM 949 C C . ASP A 1 121 ? -1.378 21.134 -9.907 1.00 83.94 121 ASP A C 1
ATOM 951 O O . ASP A 1 121 ? -0.243 20.874 -10.315 1.00 83.94 121 ASP A O 1
ATOM 955 N N . GLU A 1 122 ? -2.429 21.182 -10.726 1.00 66.06 122 GLU A N 1
ATOM 956 C CA . GLU A 1 122 ? -2.354 20.968 -12.177 1.00 66.06 122 GLU A CA 1
ATOM 957 C C . GLU A 1 122 ? -1.489 22.025 -12.894 1.00 66.06 122 GLU A C 1
ATOM 959 O O . GLU A 1 122 ? -0.944 21.752 -13.965 1.00 66.06 122 GLU A O 1
ATOM 964 N N . ARG A 1 123 ? -1.261 23.203 -12.287 1.00 62.78 123 ARG A N 1
ATOM 965 C CA . ARG A 1 123 ? -0.493 24.311 -12.894 1.00 62.78 123 ARG A CA 1
ATOM 966 C C . ARG A 1 123 ? 1.011 24.032 -12.989 1.00 62.78 123 ARG A C 1
ATOM 968 O O . ARG A 1 123 ? 1.732 24.752 -13.677 1.00 62.78 123 ARG A O 1
ATOM 975 N N . LEU A 1 124 ? 1.513 22.994 -12.316 1.00 55.16 124 LEU A N 1
ATOM 976 C CA . LEU A 1 124 ? 2.920 22.580 -12.390 1.00 55.16 124 LEU A CA 1
ATOM 977 C C . LEU A 1 124 ? 3.235 21.700 -13.616 1.00 55.16 124 LEU A C 1
ATOM 979 O O . LEU A 1 124 ? 4.410 21.482 -13.917 1.00 55.16 124 LEU A O 1
ATOM 983 N N . ILE A 1 125 ? 2.222 21.216 -14.346 1.00 55.12 125 ILE A N 1
ATOM 984 C CA . ILE A 1 125 ? 2.396 20.302 -15.491 1.00 55.12 125 ILE A CA 1
ATOM 985 C C . ILE A 1 125 ? 2.834 21.052 -16.769 1.00 55.12 125 ILE A C 1
ATOM 987 O O . ILE A 1 125 ? 3.477 20.470 -17.641 1.00 55.12 125 ILE A O 1
ATOM 991 N N . GLU A 1 126 ? 2.605 22.365 -16.858 1.00 50.56 126 GLU A N 1
ATOM 992 C CA . GLU A 1 126 ? 2.861 23.159 -18.074 1.00 50.56 126 GLU A CA 1
ATOM 993 C C . GLU A 1 126 ? 4.343 23.512 -18.324 1.00 50.56 126 GLU A C 1
ATOM 995 O O . GLU A 1 126 ? 4.689 24.011 -19.393 1.00 50.56 126 GLU A O 1
ATOM 1000 N N . ARG A 1 127 ? 5.260 23.253 -17.378 1.00 53.09 127 ARG A N 1
ATOM 1001 C CA . ARG A 1 127 ? 6.658 23.740 -17.460 1.00 53.09 127 ARG A CA 1
ATOM 1002 C C . ARG A 1 127 ? 7.728 22.697 -17.799 1.00 53.09 127 ARG A C 1
ATOM 1004 O O . ARG A 1 127 ? 8.914 23.009 -17.725 1.00 53.09 127 ARG A O 1
ATOM 1011 N N . GLY A 1 128 ? 7.346 21.479 -18.184 1.00 49.41 128 GLY A N 1
ATOM 1012 C CA . GLY A 1 128 ? 8.293 20.370 -18.392 1.00 49.41 128 GLY A CA 1
ATOM 1013 C C . GLY A 1 128 ? 8.365 19.774 -19.800 1.00 49.41 128 GLY A C 1
ATOM 1014 O O . GLY A 1 128 ? 9.064 18.780 -19.977 1.00 49.41 128 GLY A O 1
ATOM 1015 N N . GLY A 1 129 ? 7.636 20.320 -20.777 1.00 44.47 129 GLY A N 1
ATOM 1016 C CA . GLY A 1 129 ? 7.614 19.819 -22.153 1.00 44.47 129 GLY A CA 1
ATOM 1017 C C . GLY A 1 129 ? 8.544 20.604 -23.075 1.00 44.47 129 GLY A C 1
ATOM 1018 O O . GLY A 1 129 ? 8.135 21.616 -23.637 1.00 44.47 129 GLY A O 1
ATOM 1019 N N . ARG A 1 130 ? 9.781 20.130 -23.238 1.00 40.47 130 ARG A N 1
ATOM 1020 C CA . ARG A 1 130 ? 10.589 20.317 -24.450 1.00 40.47 130 ARG A CA 1
ATOM 1021 C C . ARG A 1 130 ? 11.311 19.017 -24.757 1.00 40.47 130 ARG A C 1
ATOM 1023 O O . ARG A 1 130 ? 11.868 18.436 -23.800 1.00 40.47 130 ARG A O 1
#